Protein AF-A0A948QJF2-F1 (afdb_monomer)

Secondary structure (DSSP, 8-state):
-B--HHHHHHHHHHH--STTGGG--HHHHHHHHTSHHHHHHHHHHHT-S---B-SS-HHHHHHHHHHHHHHT-

Structure (mmCIF, N/CA/C/O backbone):
data_AF-A0A948QJF2-F1
#
_entry.id   AF-A0A948QJF2-F1
#
loop_
_atom_site.group_PDB
_atom_site.id
_atom_site.type_symbol
_atom_site.label_atom_id
_atom_site.label_alt_id
_atom_site.label_comp_id
_atom_site.label_asym_id
_atom_site.label_entity_id
_atom_site.label_seq_id
_atom_site.pdbx_PDB_ins_code
_atom_site.Cartn_x
_atom_site.Cartn_y
_atom_site.Cartn_z
_atom_site.occupancy
_atom_site.B_iso_or_equiv
_atom_site.auth_seq_id
_atom_site.auth_comp_id
_atom_site.auth_asym_id
_atom_site.auth_atom_id
_atom_site.pdbx_PDB_model_num
ATOM 1 N N . ILE A 1 1 ? -3.311 -2.226 7.188 1.00 83.06 1 ILE A N 1
ATOM 2 C CA . ILE A 1 1 ? -3.098 -1.047 6.311 1.00 83.06 1 ILE A CA 1
ATOM 3 C C . ILE A 1 1 ? -2.953 -1.561 4.890 1.00 83.06 1 ILE A C 1
ATOM 5 O O . ILE A 1 1 ? -2.216 -2.522 4.706 1.00 83.06 1 ILE A O 1
ATOM 9 N N . THR A 1 2 ? -3.651 -0.985 3.919 1.00 87.06 2 THR A N 1
ATOM 10 C CA . THR A 1 2 ? -3.643 -1.448 2.519 1.00 87.06 2 THR A CA 1
ATOM 11 C C . THR A 1 2 ? -3.398 -0.294 1.553 1.00 87.06 2 THR A C 1
ATOM 13 O O . THR A 1 2 ? -3.457 0.871 1.937 1.00 87.06 2 THR A O 1
ATOM 16 N N . ALA A 1 3 ? -3.059 -0.622 0.308 1.00 86.38 3 ALA A N 1
ATOM 17 C CA . ALA A 1 3 ? -3.015 0.308 -0.814 1.00 86.38 3 ALA A CA 1
ATOM 18 C C . ALA A 1 3 ? -3.205 -0.485 -2.125 1.00 86.38 3 ALA A C 1
ATOM 20 O O . ALA A 1 3 ? -2.811 -1.659 -2.168 1.00 86.38 3 ALA A O 1
ATOM 21 N N . PRO A 1 4 ? -3.752 0.130 -3.191 1.00 88.50 4 PRO A N 1
ATOM 22 C CA . PRO A 1 4 ? -3.870 -0.500 -4.506 1.00 88.50 4 PRO A CA 1
ATOM 23 C C . PRO A 1 4 ? -2.532 -1.035 -5.028 1.00 88.50 4 PRO A C 1
ATOM 25 O O . PRO A 1 4 ? -1.465 -0.490 -4.728 1.00 88.50 4 PRO A O 1
ATOM 28 N N . ALA A 1 5 ? -2.577 -2.113 -5.810 1.00 88.75 5 ALA A N 1
ATOM 29 C CA . ALA A 1 5 ? -1.387 -2.796 -6.315 1.00 88.75 5 ALA A CA 1
ATOM 30 C C . ALA A 1 5 ? -0.521 -1.871 -7.187 1.00 88.75 5 ALA A C 1
ATOM 32 O O . ALA A 1 5 ? 0.698 -1.848 -7.047 1.00 88.75 5 ALA A O 1
ATOM 33 N N . GLU A 1 6 ? -1.162 -1.039 -7.997 1.00 90.31 6 GLU A N 1
ATOM 34 C CA . GLU A 1 6 ? -0.562 -0.037 -8.874 1.00 90.31 6 GLU A CA 1
ATOM 35 C C . GLU A 1 6 ? 0.214 1.005 -8.061 1.00 90.31 6 GLU A C 1
ATOM 37 O O . GLU A 1 6 ? 1.379 1.283 -8.333 1.00 90.31 6 GLU A O 1
ATOM 42 N N . VAL A 1 7 ? -0.393 1.516 -6.985 1.00 90.06 7 VAL A N 1
ATOM 43 C CA . VAL A 1 7 ? 0.250 2.480 -6.078 1.00 90.06 7 VAL A CA 1
ATOM 44 C C . VAL A 1 7 ? 1.473 1.855 -5.403 1.00 90.06 7 VAL A C 1
ATOM 46 O O . VAL A 1 7 ? 2.506 2.507 -5.245 1.00 90.06 7 VAL A O 1
ATOM 49 N N . ARG A 1 8 ? 1.384 0.581 -5.003 1.00 90.38 8 ARG A N 1
ATOM 50 C CA . ARG A 1 8 ? 2.513 -0.140 -4.396 1.00 90.38 8 ARG A CA 1
ATOM 51 C C . ARG A 1 8 ? 3.642 -0.388 -5.394 1.00 90.38 8 ARG A C 1
ATOM 53 O O . ARG A 1 8 ? 4.801 -0.248 -5.007 1.00 90.38 8 ARG A O 1
ATOM 60 N N . PHE A 1 9 ? 3.320 -0.709 -6.643 1.00 91.94 9 PHE A N 1
ATOM 61 C CA . PHE A 1 9 ? 4.300 -0.895 -7.711 1.00 91.94 9 PHE A CA 1
ATOM 62 C C . PHE A 1 9 ? 5.059 0.394 -8.022 1.00 91.94 9 PHE A C 1
ATOM 64 O O . PHE A 1 9 ? 6.288 0.395 -8.003 1.00 91.94 9 PHE A O 1
ATOM 71 N N . GLU A 1 10 ? 4.349 1.510 -8.189 1.00 91.50 10 GLU A N 1
ATOM 72 C CA . GLU A 1 10 ? 4.980 2.815 -8.411 1.00 91.50 10 GLU A CA 1
ATOM 73 C C . GLU A 1 10 ? 5.884 3.208 -7.236 1.00 91.50 10 GLU A C 1
ATOM 75 O O . GLU A 1 10 ? 7.026 3.629 -7.423 1.00 91.50 10 GLU A O 1
ATOM 80 N N . ARG A 1 11 ? 5.423 3.001 -5.995 1.00 90.75 11 ARG A N 1
ATOM 81 C CA . ARG A 1 11 ? 6.250 3.232 -4.799 1.00 90.75 11 ARG A CA 1
ATOM 82 C C . ARG A 1 11 ? 7.489 2.340 -4.778 1.00 90.75 11 ARG A C 1
ATOM 84 O O . ARG A 1 11 ? 8.551 2.820 -4.404 1.00 90.75 11 ARG A O 1
ATOM 91 N N . LEU A 1 12 ? 7.377 1.069 -5.163 1.00 91.12 12 LEU A N 1
ATOM 92 C CA . LEU A 1 12 ? 8.503 0.134 -5.214 1.00 91.12 12 LEU A CA 1
ATOM 93 C C . LEU A 1 12 ? 9.552 0.579 -6.238 1.00 91.12 12 LEU A C 1
ATOM 95 O O . LEU A 1 12 ? 10.733 0.650 -5.901 1.00 91.12 12 LEU A O 1
ATOM 99 N N . LYS A 1 13 ? 9.123 0.963 -7.444 1.00 91.75 13 LYS A N 1
ATOM 100 C CA . LYS A 1 13 ? 10.025 1.474 -8.483 1.00 91.75 13 LYS A CA 1
ATOM 101 C C . LYS A 1 13 ? 10.705 2.777 -8.082 1.00 91.75 13 LYS A C 1
ATOM 103 O O . LYS A 1 13 ? 11.902 2.922 -8.298 1.00 91.75 13 LYS A O 1
ATOM 108 N N . ASN A 1 14 ? 9.956 3.703 -7.484 1.00 90.25 14 ASN A N 1
ATOM 109 C CA . ASN A 1 14 ? 10.493 4.987 -7.033 1.00 90.25 14 ASN A CA 1
ATOM 110 C C . ASN A 1 14 ? 11.459 4.831 -5.858 1.00 90.25 14 ASN A C 1
A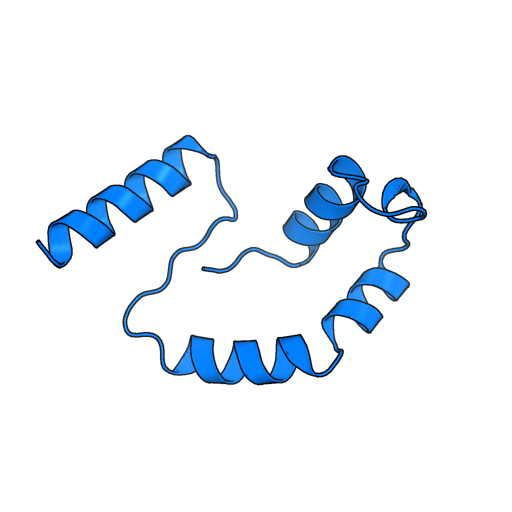TOM 112 O O . ASN A 1 14 ? 12.446 5.556 -5.769 1.00 90.25 14 ASN A O 1
ATOM 116 N N . ARG A 1 15 ? 11.175 3.885 -4.958 1.00 91.69 15 ARG A N 1
ATOM 117 C CA . ARG A 1 15 ? 12.020 3.600 -3.800 1.00 91.69 15 ARG A CA 1
ATOM 118 C C . ARG A 1 15 ? 13.351 2.975 -4.217 1.00 91.69 15 ARG A C 1
ATOM 120 O O . ARG A 1 15 ? 14.371 3.357 -3.656 1.00 91.69 15 ARG A O 1
ATOM 127 N N . ASN A 1 16 ? 13.335 2.076 -5.212 1.00 90.00 16 ASN A N 1
ATOM 128 C CA . ASN A 1 16 ? 14.519 1.456 -5.824 1.00 90.00 16 ASN A CA 1
ATOM 129 C C . ASN A 1 16 ? 15.585 1.023 -4.794 1.00 90.00 16 ASN A C 1
ATOM 131 O O . ASN A 1 16 ? 16.777 1.285 -4.951 1.00 90.00 16 ASN A O 1
ATOM 135 N N . GLU A 1 17 ? 15.139 0.407 -3.701 1.00 88.31 17 GLU A N 1
ATOM 136 C CA . GLU A 1 17 ? 15.972 0.046 -2.551 1.00 88.31 17 GLU A CA 1
ATOM 137 C C . GLU A 1 17 ? 16.792 -1.217 -2.816 1.00 88.31 17 GLU A C 1
ATOM 139 O O . GLU A 1 17 ? 17.874 -1.395 -2.253 1.00 88.31 17 GLU A O 1
ATOM 144 N N . LYS A 1 18 ? 16.282 -2.107 -3.673 1.00 86.75 18 LYS A N 1
ATOM 145 C CA . LYS A 1 18 ? 16.985 -3.316 -4.108 1.00 86.75 18 LYS A CA 1
ATOM 146 C C . LYS A 1 18 ? 17.386 -3.206 -5.570 1.00 86.75 18 LYS A C 1
ATOM 148 O O . LYS A 1 18 ? 16.664 -2.661 -6.403 1.00 86.75 18 LYS A O 1
ATOM 153 N N . ILE A 1 19 ? 18.532 -3.805 -5.891 1.00 85.25 19 ILE A N 1
ATOM 154 C CA . ILE A 1 19 ? 19.023 -3.909 -7.267 1.00 85.25 19 ILE A CA 1
ATOM 155 C C . ILE A 1 19 ? 17.935 -4.559 -8.129 1.00 85.25 19 ILE A C 1
ATOM 157 O O . ILE A 1 19 ? 17.499 -5.674 -7.849 1.00 85.25 19 ILE A O 1
ATOM 161 N N . GLY A 1 20 ? 17.512 -3.847 -9.173 1.00 82.81 20 GLY A N 1
ATOM 162 C CA . GLY A 1 20 ? 16.495 -4.309 -10.116 1.00 82.81 20 GLY A CA 1
ATOM 163 C C . GLY A 1 20 ? 15.074 -3.803 -9.850 1.00 82.81 20 GLY A C 1
ATOM 164 O O . GLY A 1 20 ? 14.247 -3.931 -10.743 1.00 82.81 20 GLY A O 1
ATOM 165 N N . GLU A 1 21 ? 14.779 -3.167 -8.707 1.00 86.75 21 GLU A N 1
ATOM 166 C CA . GLU A 1 21 ? 13.426 -2.648 -8.422 1.00 86.75 21 GLU A CA 1
ATOM 167 C C . GLU A 1 21 ? 13.008 -1.527 -9.382 1.00 86.75 21 GLU A C 1
ATOM 169 O O . GLU A 1 21 ? 11.890 -1.545 -9.888 1.00 86.75 21 GLU A O 1
ATOM 174 N N . GLY A 1 22 ? 13.906 -0.596 -9.714 1.00 88.12 22 GLY A N 1
ATOM 175 C CA . GL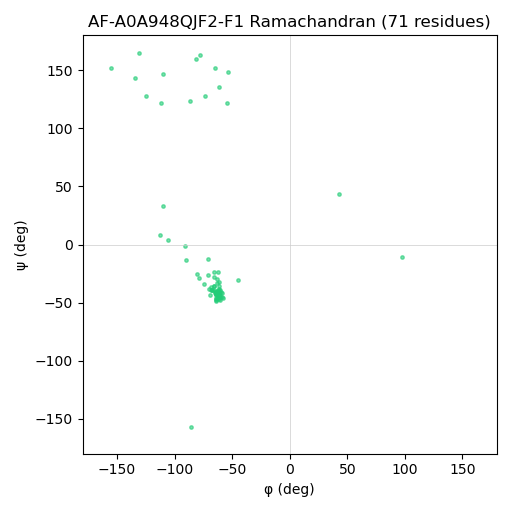Y A 1 22 ? 13.612 0.502 -10.642 1.00 88.12 22 GLY A CA 1
ATOM 176 C C . GLY A 1 22 ? 13.267 0.048 -12.067 1.00 88.12 22 GLY A C 1
ATOM 177 O O . GLY A 1 22 ? 12.546 0.748 -12.779 1.00 88.12 22 GLY A O 1
ATOM 178 N N . ASN A 1 23 ? 13.723 -1.145 -12.464 1.00 91.31 23 ASN A N 1
ATOM 179 C CA . ASN A 1 23 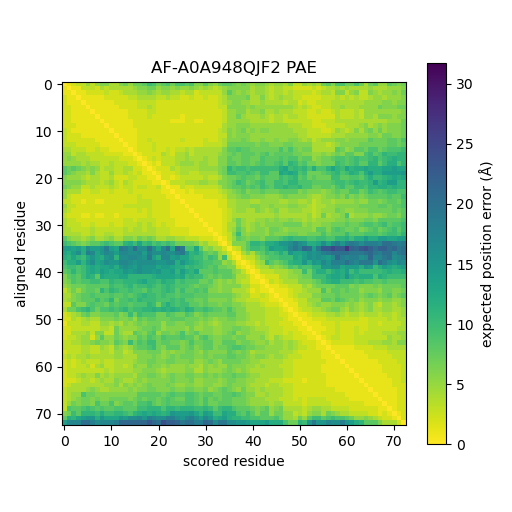? 13.479 -1.736 -13.784 1.00 91.31 23 ASN A CA 1
ATOM 180 C C . ASN A 1 23 ? 12.457 -2.882 -13.751 1.00 91.31 23 ASN A C 1
ATOM 182 O O . ASN A 1 23 ? 12.232 -3.514 -14.780 1.00 91.31 23 ASN A O 1
ATOM 186 N N . MET A 1 24 ? 11.855 -3.154 -12.590 1.00 91.62 24 MET A N 1
ATOM 187 C CA . MET A 1 24 ? 10.891 -4.236 -12.422 1.00 91.62 24 MET A CA 1
ATOM 188 C C . MET A 1 24 ? 9.672 -4.023 -13.324 1.00 91.62 24 MET A C 1
ATOM 190 O O . MET A 1 24 ? 9.122 -2.919 -13.414 1.00 91.62 24 MET A O 1
ATOM 194 N N . THR A 1 25 ? 9.245 -5.098 -13.979 1.00 93.81 25 THR A N 1
ATOM 195 C CA . THR A 1 25 ? 8.019 -5.132 -14.782 1.00 93.81 25 THR A CA 1
ATOM 196 C C . THR A 1 25 ? 6.787 -5.342 -13.904 1.00 93.81 25 THR A C 1
ATOM 198 O O . THR A 1 25 ? 6.868 -5.831 -12.773 1.00 93.81 25 THR A O 1
ATOM 201 N N . TRP A 1 26 ? 5.617 -4.973 -14.423 1.00 90.75 26 TRP A N 1
ATOM 202 C CA . TRP A 1 26 ? 4.355 -5.179 -13.715 1.00 90.75 26 TRP A CA 1
ATOM 203 C C . TRP A 1 26 ? 4.079 -6.670 -13.484 1.00 90.75 26 TRP A C 1
ATOM 205 O O . TRP A 1 26 ? 3.651 -7.073 -12.405 1.00 90.75 26 TRP A O 1
ATOM 215 N N . GLU A 1 27 ? 4.390 -7.506 -14.471 1.00 91.19 27 GLU A N 1
ATOM 216 C CA . GLU A 1 27 ? 4.218 -8.955 -14.416 1.00 91.19 27 GLU A CA 1
ATOM 217 C C . GLU A 1 27 ? 5.073 -9.583 -13.306 1.00 91.19 27 GLU A C 1
ATOM 219 O O . GLU A 1 27 ? 4.579 -10.407 -12.533 1.00 91.19 27 GLU A O 1
ATOM 224 N N . GLU A 1 28 ? 6.332 -9.154 -13.175 1.00 89.50 28 GLU A N 1
ATOM 225 C CA . GLU A 1 28 ? 7.223 -9.584 -12.092 1.00 89.50 28 GLU A CA 1
ATOM 226 C C . GLU A 1 28 ? 6.709 -9.130 -10.724 1.00 89.50 28 GLU A C 1
ATOM 228 O O . GLU A 1 28 ? 6.708 -9.919 -9.776 1.00 89.50 28 GLU A O 1
ATOM 233 N N . PHE A 1 29 ? 6.227 -7.888 -10.617 1.00 90.25 29 PHE A N 1
ATOM 234 C CA . PHE A 1 29 ? 5.628 -7.373 -9.388 1.00 90.25 29 PHE A CA 1
ATOM 235 C C . PHE A 1 29 ? 4.404 -8.190 -8.963 1.00 90.25 29 PHE A C 1
ATOM 237 O O . PHE A 1 29 ? 4.279 -8.548 -7.788 1.00 90.25 29 PHE A O 1
ATOM 244 N N . ILE A 1 30 ? 3.518 -8.521 -9.904 1.00 87.88 30 ILE A N 1
ATOM 245 C CA . ILE A 1 30 ? 2.336 -9.342 -9.645 1.00 87.88 30 ILE A CA 1
ATOM 246 C C . ILE A 1 30 ? 2.738 -10.752 -9.209 1.00 87.88 30 ILE A C 1
ATOM 248 O O . ILE A 1 30 ? 2.179 -11.257 -8.237 1.00 87.88 30 ILE A O 1
ATOM 252 N N . GLU A 1 31 ? 3.720 -11.381 -9.857 1.00 87.19 31 GLU A N 1
ATOM 253 C CA . GLU A 1 31 ? 4.193 -12.703 -9.433 1.00 87.19 31 GLU A CA 1
ATOM 254 C C . GLU A 1 31 ? 4.836 -12.688 -8.049 1.00 87.19 31 GLU A C 1
ATOM 256 O O . GLU A 1 31 ? 4.569 -13.571 -7.236 1.00 87.19 31 GLU A O 1
ATOM 261 N N . ILE A 1 32 ? 5.631 -11.668 -7.726 1.00 82.88 32 ILE A N 1
ATOM 262 C CA . ILE A 1 32 ? 6.191 -11.506 -6.380 1.00 82.88 32 ILE A CA 1
ATOM 263 C C . ILE A 1 32 ? 5.070 -11.283 -5.356 1.00 82.88 32 ILE A C 1
ATOM 265 O O . ILE A 1 32 ? 5.098 -11.890 -4.287 1.00 82.88 32 ILE A O 1
ATOM 269 N N . SER A 1 33 ? 4.061 -10.483 -5.704 1.00 79.00 33 SER A N 1
ATOM 270 C CA . SER A 1 33 ? 2.906 -10.181 -4.847 1.00 79.00 33 SER A CA 1
ATOM 271 C C . SER A 1 33 ? 1.947 -11.362 -4.665 1.00 79.00 33 SER A C 1
ATOM 273 O O . SER A 1 33 ? 1.075 -11.313 -3.807 1.00 79.00 33 SER A O 1
ATOM 275 N N . LYS A 1 34 ? 2.077 -12.436 -5.450 1.00 76.00 34 LYS A N 1
ATOM 276 C CA . LYS A 1 34 ? 1.327 -13.688 -5.253 1.00 76.00 34 LYS A CA 1
ATOM 277 C C . LYS A 1 34 ? 2.045 -14.682 -4.340 1.00 76.00 34 LYS A C 1
ATOM 279 O O . LYS A 1 34 ? 1.435 -15.673 -3.929 1.00 76.00 34 LYS A O 1
ATOM 284 N N . ARG A 1 35 ? 3.336 -14.468 -4.050 1.00 74.94 35 ARG A N 1
ATOM 285 C CA . ARG A 1 35 ? 4.130 -15.377 -3.206 1.00 74.94 35 ARG A CA 1
ATOM 286 C C . ARG A 1 35 ? 3.575 -15.393 -1.779 1.00 74.94 35 ARG A C 1
ATOM 288 O O . ARG A 1 35 ? 2.957 -14.433 -1.329 1.00 74.94 35 ARG A O 1
ATOM 295 N N . GLU A 1 36 ? 3.778 -16.519 -1.091 1.00 50.91 36 GLU A N 1
ATOM 296 C CA . GLU A 1 36 ? 3.042 -16.955 0.113 1.00 50.91 36 GLU A CA 1
ATOM 297 C C . GLU A 1 36 ? 2.807 -15.897 1.200 1.00 50.91 36 GLU A C 1
ATOM 299 O O . GLU A 1 36 ? 1.783 -15.952 1.878 1.00 50.91 36 GLU A O 1
ATOM 304 N N . THR A 1 37 ? 3.702 -14.921 1.351 1.00 55.94 37 THR A N 1
ATOM 305 C CA . THR A 1 37 ? 3.585 -13.853 2.3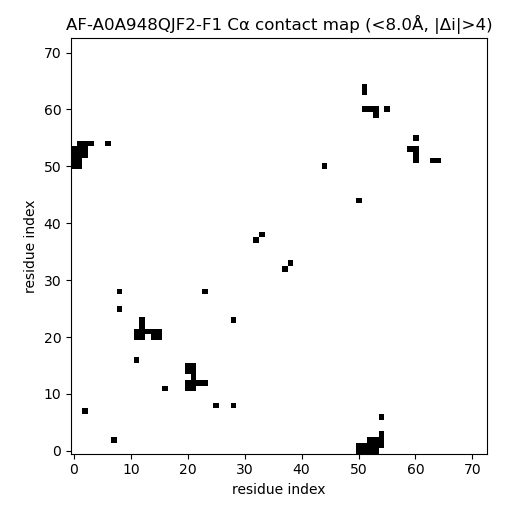49 1.00 55.94 37 THR A CA 1
ATOM 306 C C . THR A 1 37 ? 2.334 -12.990 2.154 1.00 55.94 37 THR A C 1
ATOM 308 O O . THR A 1 37 ? 1.739 -12.572 3.138 1.00 55.94 37 THR A O 1
ATOM 311 N N . GLU A 1 38 ? 1.864 -12.778 0.921 1.00 57.81 38 GLU A N 1
ATOM 312 C CA . GLU A 1 38 ? 0.636 -11.999 0.680 1.00 57.81 38 GLU A CA 1
ATOM 313 C C . GLU A 1 38 ? -0.646 -12.812 0.890 1.00 57.81 38 GLU A C 1
ATOM 315 O O . GLU A 1 38 ? -1.686 -12.272 1.270 1.00 57.81 38 GLU A O 1
ATOM 320 N N . ARG A 1 39 ? -0.574 -14.142 0.735 1.00 59.59 39 ARG A N 1
ATOM 321 C CA . ARG A 1 39 ? -1.710 -15.027 1.038 1.00 59.59 39 ARG A CA 1
ATOM 322 C C . ARG A 1 39 ? -2.019 -15.054 2.532 1.00 59.59 39 ARG A C 1
ATOM 324 O O . ARG A 1 39 ? -3.188 -15.083 2.905 1.00 59.59 39 ARG A O 1
ATOM 331 N N . THR A 1 40 ? -0.995 -15.045 3.384 1.00 63.94 40 THR A N 1
ATOM 332 C CA . THR A 1 40 ? -1.185 -15.008 4.842 1.00 63.94 40 THR A CA 1
ATOM 333 C C . THR A 1 40 ? -1.612 -13.62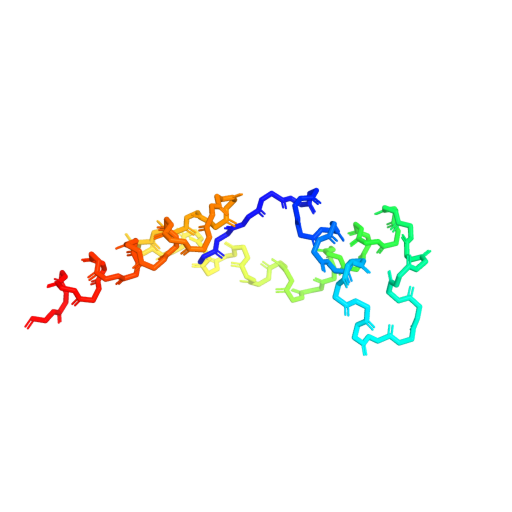3 5.327 1.00 63.94 40 THR A C 1
ATOM 335 O O . THR A 1 40 ? -2.449 -13.533 6.223 1.00 63.94 40 THR A O 1
ATOM 338 N N . ILE A 1 41 ? -1.129 -12.549 4.691 1.00 68.44 41 ILE A N 1
ATOM 339 C CA . ILE A 1 41 ? -1.570 -11.171 4.966 1.00 68.44 41 ILE A CA 1
ATOM 340 C C . ILE A 1 41 ? -3.062 -10.986 4.659 1.00 68.44 41 ILE A C 1
ATOM 342 O O . ILE A 1 41 ? -3.758 -10.359 5.457 1.00 68.44 41 ILE A O 1
ATOM 346 N N . ALA A 1 42 ? -3.577 -11.558 3.564 1.00 71.69 42 ALA A N 1
ATOM 347 C CA . ALA A 1 42 ? -4.998 -11.460 3.217 1.00 71.69 42 ALA A CA 1
ATOM 348 C C . ALA A 1 42 ? -5.915 -12.021 4.321 1.00 71.69 42 ALA A C 1
ATOM 350 O O . ALA A 1 42 ? -6.860 -11.350 4.731 1.00 71.69 42 ALA A O 1
ATOM 351 N N . GLY A 1 43 ? -5.589 -13.196 4.872 1.00 75.06 43 GLY A N 1
ATOM 352 C CA . GLY A 1 43 ? -6.372 -13.797 5.958 1.00 75.06 43 GLY A CA 1
ATOM 353 C C . GLY A 1 43 ? -6.337 -12.986 7.259 1.00 75.06 43 GLY A C 1
ATOM 354 O O . GLY A 1 43 ? -7.345 -12.880 7.951 1.00 75.06 43 GLY A O 1
ATOM 355 N N . VAL A 1 44 ? -5.201 -12.358 7.580 1.00 78.69 44 VAL A N 1
ATOM 356 C CA . VAL A 1 44 ? -5.095 -11.459 8.745 1.00 78.69 44 VAL A CA 1
ATOM 357 C C . VAL A 1 44 ? -5.877 -10.162 8.513 1.00 78.69 44 VAL A C 1
ATOM 359 O O . VAL A 1 44 ? -6.515 -9.656 9.433 1.00 78.69 44 VAL A O 1
ATOM 362 N N . ALA A 1 45 ? -5.862 -9.628 7.289 1.00 79.31 45 ALA A N 1
ATOM 363 C CA . ALA A 1 45 ? -6.594 -8.415 6.941 1.00 79.31 45 ALA A CA 1
ATOM 364 C C . ALA A 1 45 ? -8.119 -8.596 7.031 1.00 79.31 45 ALA A C 1
ATOM 366 O O . ALA A 1 45 ? -8.799 -7.666 7.459 1.00 79.31 45 ALA A O 1
ATOM 367 N N . GLU A 1 46 ? -8.647 -9.774 6.682 1.00 81.00 46 GLU A N 1
ATOM 368 C CA . GLU A 1 46 ? -10.073 -10.109 6.841 1.00 81.00 46 GLU A CA 1
ATOM 369 C C . GLU A 1 46 ? -10.527 -10.119 8.307 1.00 81.00 46 GLU A C 1
ATOM 371 O O . GLU A 1 46 ? -11.682 -9.821 8.599 1.00 81.00 46 GLU A O 1
ATOM 376 N N . GLN A 1 47 ? -9.623 -10.439 9.234 1.00 84.31 47 GLN A N 1
ATOM 377 C CA . GLN A 1 47 ? -9.917 -10.495 10.669 1.00 84.31 47 GLN A CA 1
ATOM 378 C C . GLN A 1 47 ? -9.665 -9.168 11.397 1.00 84.31 47 GLN A C 1
ATOM 380 O O . GLN A 1 47 ? -9.869 -9.081 12.608 1.00 84.31 47 GLN A O 1
ATOM 385 N N . ALA A 1 48 ? -9.197 -8.134 10.695 1.00 85.38 48 ALA A N 1
ATOM 386 C CA . ALA A 1 48 ? -8.842 -6.870 11.318 1.00 85.38 48 ALA A CA 1
ATOM 387 C C . ALA A 1 48 ? -10.090 -6.078 11.742 1.00 85.38 48 ALA A C 1
ATOM 389 O O . ALA A 1 48 ? -10.961 -5.780 10.928 1.00 85.38 48 ALA A O 1
ATOM 390 N N . GLU A 1 49 ? -10.135 -5.654 13.007 1.00 84.38 49 GLU A N 1
ATOM 391 C CA . GLU A 1 49 ? -11.208 -4.797 13.537 1.00 84.38 49 GLU A CA 1
ATOM 392 C C . GLU A 1 49 ? -11.208 -3.399 12.895 1.00 84.38 49 GLU A C 1
ATOM 394 O O . GLU A 1 49 ? -12.246 -2.746 12.786 1.00 84.38 49 GLU A O 1
ATOM 399 N N . LEU A 1 50 ? -10.037 -2.935 12.448 1.00 85.69 50 LEU A N 1
ATOM 400 C CA . LEU A 1 50 ? -9.866 -1.643 11.796 1.00 85.69 50 LEU A CA 1
ATOM 401 C C . LEU A 1 50 ? -8.998 -1.747 10.550 1.00 85.69 50 LEU A C 1
ATOM 403 O O . LEU A 1 50 ? -7.987 -2.450 10.508 1.00 85.69 50 LEU A O 1
ATOM 407 N N . HIS A 1 51 ? -9.369 -0.952 9.553 1.00 87.38 51 HIS A N 1
ATOM 408 C CA . HIS A 1 51 ? -8.705 -0.894 8.265 1.00 87.38 51 HIS A CA 1
ATOM 409 C C . HIS A 1 51 ? -8.286 0.542 7.941 1.00 87.38 51 HIS A C 1
ATOM 411 O O . HIS A 1 51 ? -9.106 1.455 7.974 1.00 87.38 51 HIS A O 1
ATOM 417 N N . ILE A 1 52 ? -7.012 0.739 7.598 1.00 90.44 52 ILE A N 1
ATOM 418 C CA . ILE A 1 52 ? -6.487 2.018 7.102 1.00 90.44 52 ILE A CA 1
ATOM 419 C C . ILE A 1 52 ? -6.105 1.834 5.638 1.00 90.44 52 ILE A C 1
ATOM 421 O O . ILE A 1 52 ? -5.237 1.014 5.329 1.00 90.44 52 ILE A O 1
ATOM 425 N N . ASP A 1 53 ? -6.712 2.634 4.768 1.00 88.00 53 ASP A N 1
ATOM 426 C CA . ASP A 1 53 ? -6.289 2.791 3.378 1.00 88.00 53 ASP A CA 1
ATOM 427 C C . ASP A 1 53 ? -5.199 3.874 3.265 1.00 88.00 53 ASP A C 1
ATOM 429 O O . ASP A 1 53 ? -5.409 5.023 3.670 1.00 88.00 53 ASP A O 1
ATOM 433 N N . ASN A 1 54 ? -4.046 3.494 2.713 1.00 90.44 54 ASN A N 1
ATOM 434 C CA . ASN A 1 54 ? -2.868 4.321 2.449 1.00 90.44 54 ASN A CA 1
ATOM 435 C C . ASN A 1 54 ? -2.65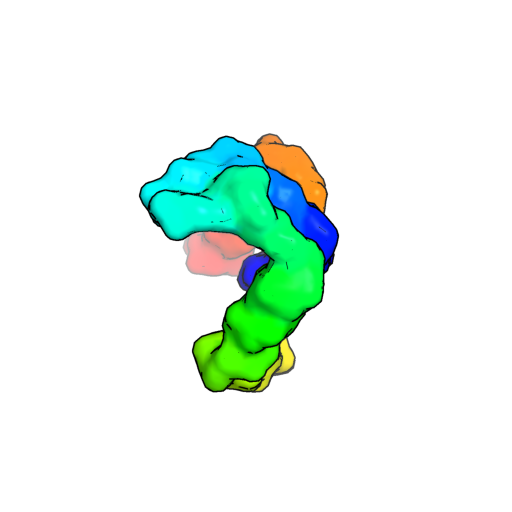8 4.554 0.936 1.00 90.44 54 ASN A C 1
ATOM 437 O O . ASN A 1 54 ? -1.529 4.602 0.430 1.00 90.44 54 ASN A O 1
ATOM 441 N N . SER A 1 55 ? -3.751 4.636 0.182 1.00 87.69 55 SER A N 1
ATOM 442 C CA . SER A 1 55 ? -3.755 5.098 -1.207 1.00 87.69 55 SER A CA 1
ATOM 443 C C . SER A 1 55 ? -3.491 6.607 -1.337 1.00 87.69 55 SER A C 1
ATOM 445 O O . SER A 1 55 ? -2.971 7.041 -2.362 1.00 87.69 55 SER A O 1
ATOM 447 N N . GLY A 1 56 ? -3.816 7.381 -0.296 1.00 86.94 56 GLY A N 1
ATOM 448 C CA . GLY A 1 56 ? -3.767 8.843 -0.270 1.00 86.94 56 GLY A CA 1
ATOM 449 C C . GLY A 1 56 ? -2.414 9.461 0.098 1.00 86.94 56 GLY A C 1
ATOM 450 O O . GLY A 1 56 ? -1.350 8.855 -0.063 1.00 86.94 56 GLY A O 1
ATOM 451 N N . SER A 1 57 ? -2.463 10.705 0.576 1.00 91.06 57 SER A N 1
ATOM 452 C CA . SER A 1 57 ? -1.277 11.480 0.964 1.00 91.06 57 SER A CA 1
ATOM 453 C C . SER A 1 57 ? -0.706 11.070 2.332 1.00 91.06 57 SER A C 1
ATOM 455 O O . SER A 1 57 ? -1.382 10.440 3.144 1.00 91.06 57 SER A O 1
ATOM 457 N N . MET A 1 58 ? 0.543 11.462 2.622 1.00 90.75 58 MET A N 1
ATOM 458 C CA . MET A 1 58 ? 1.148 11.220 3.943 1.00 90.75 58 MET A CA 1
ATOM 459 C C . MET A 1 58 ? 0.334 11.876 5.067 1.00 90.75 58 MET A C 1
ATOM 461 O O . MET A 1 58 ? 0.077 11.240 6.081 1.00 90.75 58 MET A O 1
ATOM 465 N N . ALA A 1 59 ? -0.139 13.108 4.858 1.00 93.56 59 ALA A N 1
ATOM 466 C CA . ALA A 1 59 ? -0.961 13.819 5.835 1.00 93.56 59 ALA A CA 1
ATOM 467 C C . ALA A 1 59 ? -2.282 13.082 6.134 1.00 93.56 59 ALA A C 1
ATOM 469 O O . ALA A 1 59 ? -2.712 13.005 7.282 1.00 93.56 59 ALA A O 1
ATOM 470 N N . GLU A 1 60 ? -2.913 12.485 5.116 1.00 91.12 60 GLU A N 1
ATOM 471 C CA . GLU A 1 60 ? -4.104 11.649 5.316 1.00 91.12 60 GLU A CA 1
ATOM 472 C C . GLU A 1 60 ? -3.793 10.374 6.101 1.00 91.12 60 GLU A C 1
ATOM 474 O O . GLU A 1 60 ? -4.599 9.953 6.931 1.00 91.12 60 GLU A O 1
ATOM 479 N N . LEU A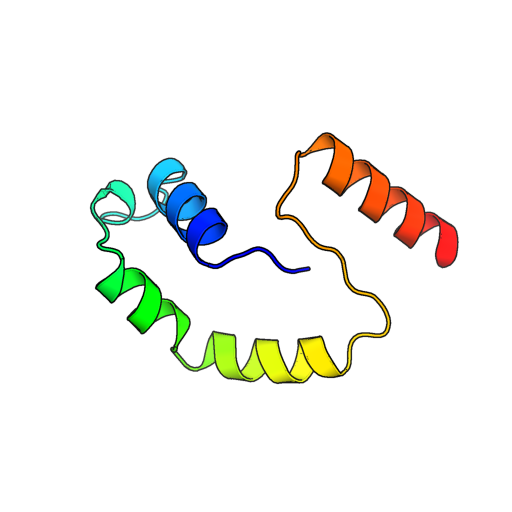 1 61 ? -2.639 9.748 5.850 1.00 92.44 61 LEU A N 1
ATOM 480 C CA . LEU A 1 61 ? -2.202 8.586 6.618 1.00 92.44 61 LEU A CA 1
ATOM 481 C C . LEU A 1 61 ? -1.961 8.956 8.087 1.00 92.44 61 LEU A C 1
ATOM 483 O O . LEU A 1 61 ? -2.438 8.249 8.973 1.00 92.44 61 LEU A O 1
ATOM 487 N N . GLU A 1 62 ? -1.257 10.060 8.341 1.00 93.12 62 GLU A N 1
ATOM 488 C CA . GLU A 1 62 ? -0.981 10.571 9.687 1.00 93.12 62 GLU A CA 1
ATOM 489 C C . GLU A 1 62 ? -2.275 10.844 10.458 1.00 93.12 62 GLU A C 1
ATOM 491 O O . GLU A 1 62 ? -2.418 10.384 11.591 1.00 93.12 62 GLU A O 1
ATOM 496 N N . GLN A 1 63 ? -3.256 11.495 9.824 1.00 93.19 63 GLN A N 1
ATOM 497 C CA . GLN A 1 63 ? -4.555 11.745 10.447 1.00 93.19 63 GLN A CA 1
ATOM 498 C C . GLN A 1 63 ? -5.273 10.437 10.810 1.00 93.19 63 GLN A C 1
ATOM 500 O O . GLN A 1 63 ? -5.717 10.275 11.945 1.00 93.19 63 GLN A O 1
ATOM 505 N N . LYS A 1 64 ? -5.335 9.466 9.885 1.00 92.25 64 LYS A N 1
ATOM 506 C CA . LYS A 1 64 ? -5.977 8.161 10.141 1.00 92.25 64 LYS A CA 1
ATOM 507 C C . LYS A 1 64 ? -5.300 7.394 11.282 1.00 92.25 64 LYS A C 1
ATOM 509 O O . LYS A 1 64 ? -5.975 6.694 12.036 1.00 92.25 64 LYS A O 1
ATOM 514 N N . LEU A 1 65 ? -3.975 7.501 11.405 1.00 92.38 65 LEU A N 1
ATOM 515 C CA . LEU A 1 65 ? -3.221 6.897 12.505 1.00 92.38 65 LEU A CA 1
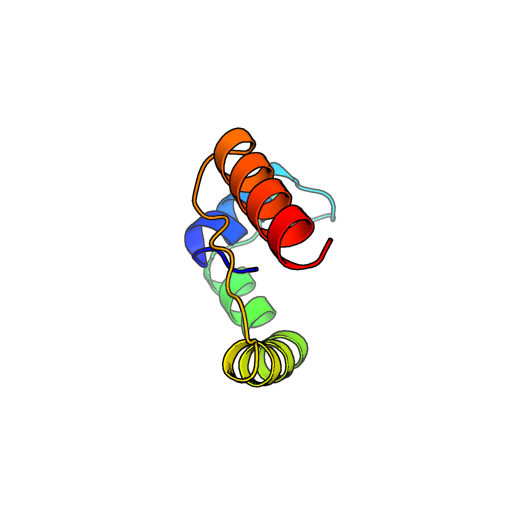ATOM 516 C C . LEU A 1 65 ? -3.519 7.589 13.837 1.00 92.38 65 LEU A C 1
ATOM 518 O O . LEU A 1 65 ? -3.731 6.905 14.837 1.00 92.38 65 LEU A O 1
ATOM 522 N N . GLN A 1 66 ? -3.578 8.921 13.848 1.00 92.62 66 GLN A N 1
ATOM 523 C CA . GLN A 1 66 ? -3.895 9.684 15.051 1.00 92.62 66 GLN A CA 1
ATOM 524 C C . GLN A 1 66 ? -5.301 9.357 15.567 1.00 92.62 66 GLN A C 1
ATOM 526 O O . GLN A 1 66 ? -5.463 9.068 16.752 1.00 92.62 66 GLN A O 1
ATOM 531 N N . ASP A 1 67 ? -6.292 9.313 14.674 1.00 90.75 67 ASP A N 1
ATOM 532 C CA . ASP A 1 67 ? -7.672 8.953 15.015 1.00 90.75 67 ASP A CA 1
ATOM 533 C C . ASP A 1 67 ? -7.750 7.540 15.616 1.00 90.75 67 ASP A C 1
ATOM 535 O O . ASP A 1 67 ? -8.461 7.301 16.597 1.00 90.75 67 ASP A O 1
ATOM 539 N N . MET A 1 68 ? -6.982 6.596 15.059 1.00 89.88 68 MET A N 1
ATOM 540 C CA . MET A 1 68 ? -6.890 5.232 15.575 1.00 89.88 68 MET A CA 1
ATOM 541 C C . MET A 1 68 ? -6.272 5.192 16.975 1.00 89.88 68 MET A C 1
ATOM 543 O O . MET A 1 68 ? -6.837 4.556 17.859 1.00 89.88 68 MET A O 1
ATOM 547 N N . ILE A 1 69 ? -5.136 5.859 17.196 1.00 91.25 69 ILE A N 1
ATOM 548 C CA . ILE A 1 69 ? -4.457 5.869 18.502 1.00 91.25 69 ILE A CA 1
ATOM 549 C C . ILE A 1 69 ? -5.366 6.477 19.571 1.00 91.25 69 ILE A C 1
ATOM 551 O O . ILE A 1 69 ? -5.493 5.915 20.659 1.00 91.25 69 ILE A O 1
ATOM 555 N N . THR A 1 70 ? -6.053 7.578 19.254 1.00 91.50 70 THR A N 1
ATOM 556 C 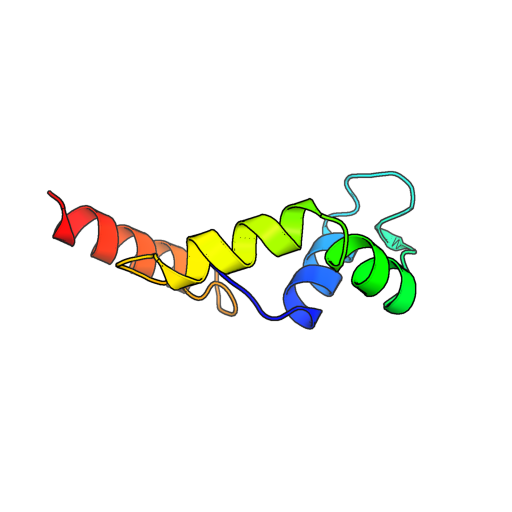CA . THR A 1 70 ? -7.004 8.216 20.173 1.00 91.50 70 THR A CA 1
ATOM 557 C C . THR A 1 70 ? -8.184 7.304 20.514 1.00 91.50 70 THR A C 1
ATOM 559 O O . THR A 1 70 ? -8.652 7.335 21.645 1.00 91.50 70 THR A O 1
ATOM 562 N N . LYS A 1 71 ? -8.642 6.448 19.592 1.00 86.06 71 LYS A N 1
ATOM 563 C CA . LYS A 1 71 ? -9.726 5.485 19.857 1.00 86.06 71 LYS A CA 1
ATOM 564 C C . LYS A 1 71 ? -9.357 4.406 20.893 1.00 86.06 71 LYS A C 1
ATOM 566 O O . LYS A 1 71 ? -10.260 3.841 21.503 1.00 86.06 71 LYS A O 1
ATOM 571 N N . PHE A 1 72 ? -8.067 4.116 21.080 1.00 79.88 72 PHE A N 1
ATOM 572 C CA . PHE A 1 72 ? -7.571 3.107 22.031 1.00 79.88 72 PHE A CA 1
ATOM 573 C C . PHE A 1 72 ? -6.779 3.695 23.211 1.00 79.88 72 PHE A C 1
ATOM 575 O O . PHE A 1 72 ? -6.175 2.932 23.966 1.00 79.88 72 PHE A O 1
ATOM 582 N N . SER A 1 73 ? -6.760 5.024 23.352 1.00 68.00 73 SER A N 1
ATOM 583 C CA . SER A 1 73 ? -6.198 5.734 24.512 1.00 68.00 73 SER A CA 1
ATOM 584 C C . SER A 1 73 ? -7.268 5.958 25.575 1.00 68.00 73 SER A C 1
ATOM 586 O O . SER A 1 73 ? -6.920 5.867 26.772 1.00 68.00 73 SER A O 1
#

Foldseek 3Di:
DDEDLVLVLVVQLVVPVDPCSVVDDPVNSVVVCPPPVVVVVVVVQVVDPDDDYPHDDPVSNVVVVVVVVVVVD

Sequence (73 aa):
ITAPAEVRFERLKNRNEKIGEGNMTWEEFIEISKRETERTIAGVAEQAELHIDNSGSMAELEQKLQDMITKFS

Solvent-accessible surface area (backbone atoms only — not comparable to full-atom values): 4439 Å² total; per-residue (Å²): 114,47,58,56,68,67,62,52,50,53,50,46,32,74,60,42,85,50,95,62,36,62,73,57,50,70,69,58,51,51,55,60,58,64,39,70,70,46,61,56,48,52,61,53,59,74,69,46,94,71,82,48,75,57,72,69,52,71,69,56,42,51,50,57,51,51,56,52,52,62,75,76,106

pLDDT: mean 85.08, std 9.45, range [50.91, 93.81]

Mean predicted aligned error: 5.85 Å

Radius of gyration: 14.68 Å; Cα contacts (8 Å, |Δi|>4): 40; chains: 1; bounding box: 30×31×39 Å